Protein AF-A0A4U8ULL0-F1 (afdb_monomer)

Secondary structure (DSSP, 8-state):
-----------TT-----GGG-EEEEE-TTGGGSTTHHHHHHHTTEEEE----SS-TT-TTEEEEEE---SS--HHHHHHHHHHHHHHHHHHHHH-

Nearest PDB structures (foldseek):
  5zhq-assembly2_B  TM=8.447E-01  e=1.144E-04  Scylla paramamosain
  3jpz-assembly1_A  TM=8.401E-01  e=7.093E-04  Urechis caupo
  4wo8-assembly1_A  TM=8.373E-01  e=7.093E-04  Schistosoma mansoni
  4woe-assembly1_A  TM=8.419E-01  e=1.275E-03  Schistosoma mansoni
  3l2e-assembly1_A  TM=8.198E-01  e=3.618E-03  Namalycastis sp. ST01

Solvent-accessible surface area (backbone atoms only — not comparable to full-atom values): 6103 Å² total; per-residue (Å²): 136,85,80,85,72,79,80,79,94,74,70,89,87,62,82,73,69,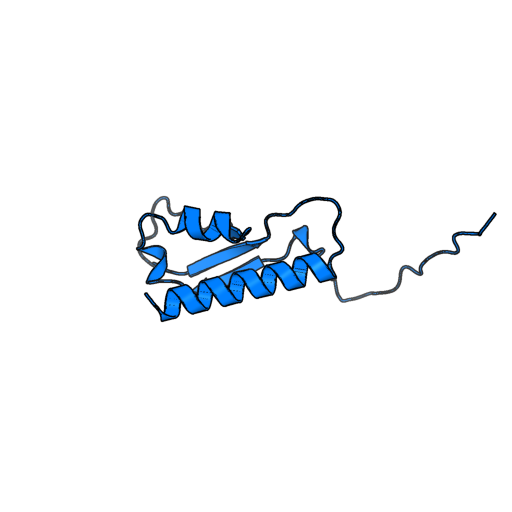54,59,82,70,46,67,49,77,47,80,41,50,60,39,60,70,41,94,54,34,71,55,54,42,45,74,54,42,35,39,82,49,90,74,84,70,87,84,64,98,80,62,84,26,66,46,35,38,25,56,59,81,67,92,92,68,54,54,67,60,50,49,52,52,44,51,56,35,52,52,53,53,50,53,49,36,76,73,92

Foldseek 3Di:
DDDPPDPDPDDPDDPPPQLQPDKDKDFQQPCLVPPCSCVLCVVLQKDWDDPDVPPDPPRNGITIIGGNDDPDDHSVVSVVSVVVSVVVSVVVSVVD

Sequence (96 aa):
MASIASIPEQLNGLQLSKAEDASVRLFIPKLAEHPEFRKIVSDLGLNIRGVHFEHADFFAGLFDFSFKQTFGRSDFETMNEFAIALEKLVEMEESA

Radius of gyration: 17.51 Å; Cα contacts (8 Å, |Δi|>4): 82; chains: 1; bounding box: 44×27×50 Å

Organism: Steinernema carpocapsae (NCBI:txid34508)

InterPro domains:
  IPR000749 ATP:guanido phosphotransferase [PTHR11547] (22-95)
  IPR014746 Glutamine synthetase/guanido kinase, catalytic domain [SSF55931] (22-96)
  IPR022414 ATP:guanido phosphotransferase, catalytic domain [PF00217] (22-95)

pLDDT: mean 73.58, std 20.52, range [33.62, 96.12]

Structure (mmCIF, N/CA/C/O backbone):
data_AF-A0A4U8ULL0-F1
#
_entry.id   AF-A0A4U8ULL0-F1
#
loop_
_atom_site.group_PDB
_atom_site.id
_atom_site.type_symbol
_atom_site.label_atom_id
_atom_site.label_alt_id
_atom_site.label_comp_id
_atom_site.label_asym_id
_atom_site.label_entity_id
_atom_site.label_seq_id
_atom_site.pdbx_PDB_ins_code
_atom_site.Cartn_x
_atom_site.Cartn_y
_atom_site.Cartn_z
_atom_site.occupancy
_atom_site.B_iso_or_equiv
_atom_site.auth_seq_id
_atom_site.auth_comp_id
_atom_site.auth_asym_id
_atom_site.auth_atom_id
_atom_site.pdbx_PDB_model_num
ATOM 1 N N . MET A 1 1 ? 28.439 0.105 -35.031 1.00 39.31 1 MET A N 1
ATOM 2 C CA . MET A 1 1 ? 28.044 -1.207 -34.480 1.00 39.31 1 MET A CA 1
ATOM 3 C C . MET A 1 1 ? 28.709 -1.362 -33.124 1.00 39.31 1 MET A C 1
ATOM 5 O O . MET A 1 1 ? 29.891 -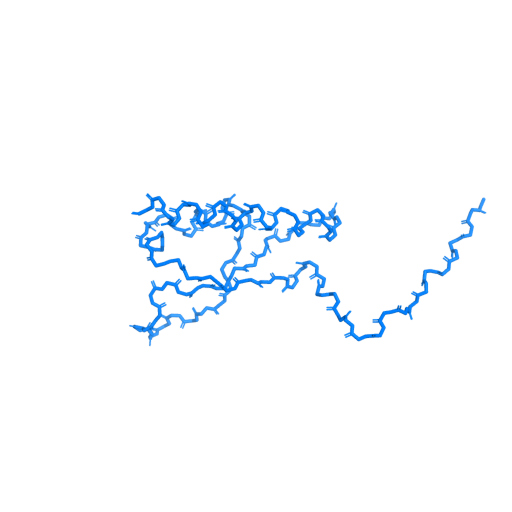1.669 -33.081 1.00 39.31 1 MET A O 1
ATOM 9 N N . ALA A 1 2 ? 28.007 -1.029 -32.039 1.00 33.62 2 ALA A N 1
ATOM 10 C CA . ALA A 1 2 ? 28.543 -1.193 -30.690 1.00 33.62 2 ALA A CA 1
ATOM 11 C C . ALA A 1 2 ? 28.178 -2.595 -30.188 1.00 33.62 2 ALA A C 1
ATOM 13 O O . ALA A 1 2 ? 27.005 -2.956 -30.135 1.00 33.62 2 ALA A O 1
ATOM 14 N N . SER A 1 3 ? 29.215 -3.380 -29.914 1.00 38.25 3 SER A N 1
ATOM 15 C CA . SER A 1 3 ? 29.158 -4.736 -29.381 1.00 38.25 3 SER A CA 1
ATOM 16 C C . SER A 1 3 ? 28.560 -4.717 -27.973 1.00 38.25 3 SER A C 1
ATOM 18 O O . SER A 1 3 ? 29.109 -4.065 -27.085 1.00 38.25 3 SER A O 1
ATOM 20 N N . ILE A 1 4 ? 27.440 -5.414 -27.770 1.00 46.06 4 ILE A N 1
ATOM 21 C CA . ILE A 1 4 ? 26.883 -5.677 -26.440 1.00 46.06 4 ILE A CA 1
ATOM 22 C C . ILE A 1 4 ? 27.719 -6.819 -25.862 1.00 46.06 4 ILE A C 1
ATOM 24 O O . ILE A 1 4 ? 27.419 -7.996 -26.047 1.00 46.06 4 ILE A O 1
ATOM 28 N N . ALA A 1 5 ? 28.843 -6.452 -25.252 1.00 41.81 5 ALA A N 1
ATOM 29 C CA . ALA A 1 5 ? 29.639 -7.368 -24.459 1.00 41.81 5 ALA A CA 1
ATOM 30 C C . ALA A 1 5 ? 28.827 -7.783 -23.223 1.00 41.81 5 ALA A C 1
ATOM 32 O O . ALA A 1 5 ? 28.297 -6.931 -22.510 1.00 41.81 5 ALA A O 1
ATOM 33 N N . SER A 1 6 ? 28.726 -9.099 -23.030 1.00 46.81 6 SER A N 1
ATOM 34 C CA . SER A 1 6 ? 28.176 -9.807 -21.874 1.00 46.81 6 SER A CA 1
ATOM 35 C C . SER A 1 6 ? 28.269 -9.030 -20.564 1.00 46.81 6 SER A C 1
ATOM 37 O O . SER A 1 6 ? 29.364 -8.776 -20.062 1.00 46.81 6 SER A O 1
ATOM 39 N N . ILE A 1 7 ? 27.115 -8.748 -19.963 1.00 49.53 7 ILE A N 1
ATOM 40 C CA . ILE A 1 7 ? 27.045 -8.445 -18.534 1.00 49.53 7 ILE A CA 1
ATOM 41 C C . ILE A 1 7 ? 27.274 -9.780 -17.802 1.00 49.53 7 ILE A C 1
ATOM 43 O O . ILE A 1 7 ? 26.560 -10.742 -18.092 1.00 49.53 7 ILE A O 1
ATOM 47 N N . PRO A 1 8 ? 28.291 -9.888 -16.928 1.00 42.66 8 PRO A N 1
ATOM 48 C CA . PRO A 1 8 ? 28.665 -11.152 -16.317 1.00 42.66 8 PRO A CA 1
ATOM 49 C C . PRO A 1 8 ? 27.605 -11.614 -15.314 1.00 42.66 8 PRO A C 1
ATOM 51 O O . PRO A 1 8 ? 27.233 -10.913 -14.375 1.00 42.66 8 PRO A O 1
ATOM 54 N N . GLU A 1 9 ? 27.162 -12.844 -15.534 1.00 51.25 9 GLU A N 1
ATOM 55 C CA . GLU A 1 9 ? 26.315 -13.676 -14.688 1.00 51.25 9 GLU A CA 1
ATOM 56 C C . GLU A 1 9 ? 27.075 -14.077 -13.412 1.00 51.25 9 GLU A C 1
ATOM 58 O O . GLU A 1 9 ? 27.549 -15.201 -13.287 1.00 51.25 9 GLU A O 1
ATOM 63 N N . GLN A 1 10 ? 27.285 -13.140 -12.479 1.00 43.50 10 GLN A N 1
ATOM 64 C CA . GLN A 1 10 ? 27.926 -13.431 -11.190 1.00 43.50 10 GLN A CA 1
ATOM 65 C C . GLN A 1 10 ? 27.377 -12.564 -10.050 1.00 43.50 10 GLN A C 1
ATOM 67 O O . GLN A 1 10 ? 28.018 -11.618 -9.607 1.00 43.50 10 GLN A O 1
ATOM 72 N N . LEU A 1 11 ? 26.225 -12.960 -9.506 1.00 41.72 11 LEU A N 1
ATOM 73 C CA . LEU A 1 11 ? 25.880 -12.725 -8.099 1.00 41.72 11 LEU A CA 1
ATOM 74 C C . LEU A 1 11 ? 25.298 -14.020 -7.518 1.00 41.72 11 LEU A C 1
ATOM 76 O O . LEU A 1 11 ? 24.104 -14.164 -7.273 1.00 41.72 11 LEU A O 1
ATOM 80 N N . ASN A 1 12 ? 26.184 -14.999 -7.328 1.00 37.88 12 ASN A N 1
ATOM 81 C CA . ASN A 1 12 ? 25.907 -16.194 -6.540 1.00 37.88 12 ASN A CA 1
ATOM 82 C C . ASN A 1 12 ? 25.616 -15.790 -5.086 1.00 37.88 12 ASN A C 1
ATOM 84 O O . ASN A 1 12 ? 26.523 -15.369 -4.371 1.00 37.88 12 ASN A O 1
ATOM 88 N N . GLY A 1 13 ? 24.370 -15.970 -4.642 1.00 34.34 13 GLY A N 1
ATOM 89 C CA . GLY A 1 13 ? 24.030 -16.080 -3.216 1.00 34.34 13 GLY A CA 1
ATOM 90 C C . GLY A 1 13 ? 23.115 -15.005 -2.630 1.00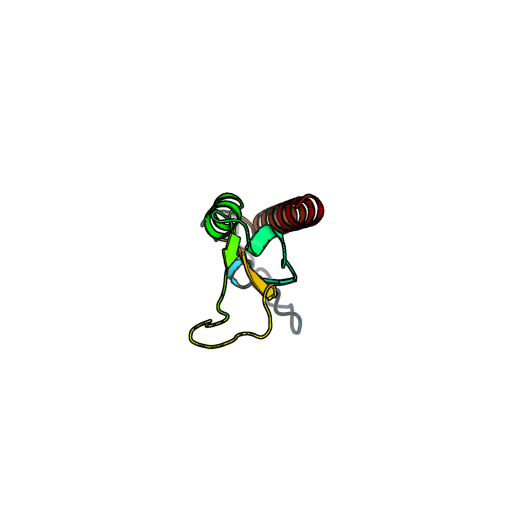 34.34 13 GLY A C 1
ATOM 91 O O . GLY A 1 13 ? 22.658 -15.175 -1.504 1.00 34.34 13 GLY A O 1
ATOM 92 N N . LEU A 1 14 ? 22.777 -13.956 -3.376 1.00 35.09 14 LEU A N 1
ATOM 93 C CA . LEU A 1 14 ? 21.691 -13.050 -3.016 1.00 35.09 14 LEU A CA 1
ATOM 94 C C . LEU A 1 14 ? 20.747 -13.009 -4.215 1.00 35.09 14 LEU A C 1
ATOM 96 O O . LEU A 1 14 ? 21.021 -12.323 -5.197 1.00 35.09 14 LEU A O 1
ATOM 100 N N . GLN A 1 15 ? 19.663 -13.787 -4.174 1.00 36.25 15 GLN A N 1
ATOM 101 C CA . GLN A 1 15 ? 18.526 -13.484 -5.038 1.00 36.25 15 GLN A CA 1
ATOM 102 C C . GLN A 1 15 ? 18.070 -12.087 -4.620 1.00 36.25 15 GLN A C 1
ATOM 104 O O . GLN A 1 15 ? 17.408 -11.931 -3.597 1.00 36.25 15 GLN A O 1
ATOM 109 N N . LEU A 1 16 ? 18.491 -11.062 -5.363 1.00 42.28 16 LEU A N 1
ATOM 110 C CA . LEU A 1 16 ? 17.754 -9.811 -5.403 1.00 42.28 16 LEU A CA 1
ATOM 111 C C . LEU A 1 16 ? 16.362 -10.238 -5.855 1.00 42.28 16 LEU A C 1
ATOM 113 O O . LEU A 1 16 ? 16.191 -10.633 -7.008 1.00 42.28 16 LEU A O 1
ATOM 117 N N . SER A 1 17 ? 15.408 -10.298 -4.928 1.00 45.75 17 SER A N 1
ATOM 118 C CA . SER A 1 17 ? 14.010 -10.474 -5.284 1.00 45.75 17 SER A CA 1
ATOM 119 C C . SER A 1 17 ? 13.714 -9.396 -6.316 1.00 45.75 17 SER A C 1
ATOM 121 O O . SER A 1 17 ? 13.829 -8.202 -6.028 1.00 45.75 17 SER A O 1
ATOM 123 N N . 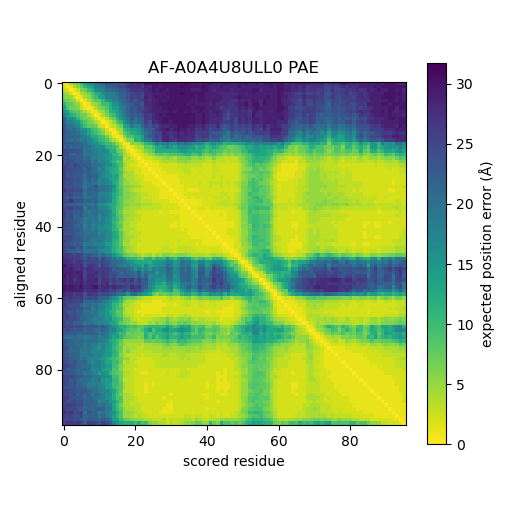LYS A 1 18 ? 13.441 -9.809 -7.556 1.00 59.41 18 LYS A N 1
ATOM 124 C CA . LYS A 1 18 ? 13.032 -8.887 -8.613 1.00 59.41 18 LYS A CA 1
ATOM 125 C C . LYS A 1 18 ? 11.874 -8.064 -8.063 1.00 59.41 18 LYS A C 1
ATOM 127 O O . LYS A 1 18 ? 11.093 -8.589 -7.264 1.00 59.41 18 LYS A O 1
ATOM 132 N N . ALA A 1 19 ? 11.760 -6.784 -8.425 1.00 62.44 19 ALA A N 1
ATOM 133 C CA . ALA A 1 19 ? 10.839 -5.908 -7.701 1.00 62.44 19 ALA A CA 1
ATOM 134 C C . ALA A 1 19 ? 9.378 -6.397 -7.699 1.00 62.44 19 ALA A C 1
ATOM 136 O O . ALA A 1 19 ? 8.597 -6.066 -6.807 1.00 62.44 19 ALA A O 1
ATOM 137 N N . GLU A 1 20 ? 9.034 -7.258 -8.657 1.00 65.56 20 GLU A N 1
ATOM 138 C CA . GLU A 1 20 ? 7.771 -7.987 -8.755 1.00 65.56 20 GLU A CA 1
ATOM 139 C C . GLU A 1 20 ? 7.404 -8.858 -7.540 1.00 65.56 20 GLU A C 1
ATOM 141 O O . GLU A 1 20 ? 6.217 -8.993 -7.218 1.00 65.56 20 GLU A O 1
ATOM 146 N N . ASP A 1 21 ? 8.395 -9.383 -6.822 1.00 73.44 21 ASP A N 1
ATOM 147 C CA . ASP A 1 21 ? 8.187 -10.307 -5.706 1.00 73.44 21 ASP A CA 1
ATOM 148 C C . ASP A 1 21 ? 8.260 -9.635 -4.334 1.00 73.44 21 ASP A C 1
ATOM 150 O O . ASP A 1 21 ? 7.983 -10.283 -3.325 1.00 73.44 21 ASP A O 1
ATOM 154 N N . ALA A 1 22 ? 8.576 -8.340 -4.272 1.00 80.19 22 ALA A N 1
ATOM 155 C CA . ALA A 1 22 ? 8.678 -7.638 -3.003 1.00 80.19 22 ALA A CA 1
ATOM 156 C C . ALA A 1 22 ? 7.340 -7.589 -2.262 1.00 80.19 22 ALA A C 1
ATOM 158 O O . ALA A 1 22 ? 6.310 -7.153 -2.795 1.00 80.19 22 ALA A O 1
ATOM 159 N N . SER A 1 23 ? 7.384 -8.013 -1.002 1.00 86.25 23 SER A N 1
ATOM 160 C CA . SER A 1 23 ? 6.296 -7.826 -0.063 1.00 86.25 23 SER A CA 1
ATOM 161 C C . SER A 1 23 ? 6.813 -7.553 1.347 1.00 86.25 23 SER A C 1
ATOM 163 O O . SER A 1 23 ? 7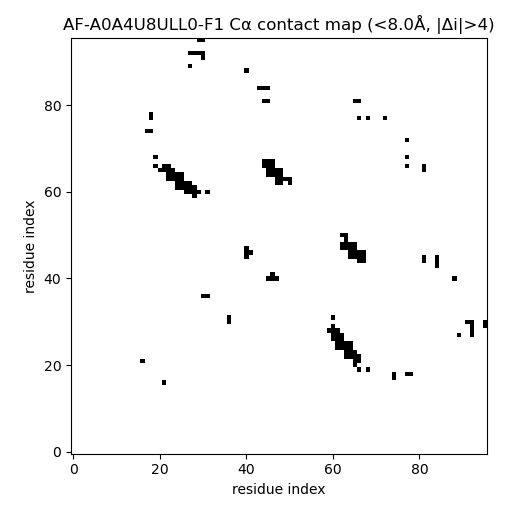.928 -7.936 1.708 1.00 86.25 23 SER A O 1
ATOM 165 N N . VAL A 1 24 ? 6.021 -6.825 2.128 1.00 87.94 24 VAL A N 1
ATOM 166 C CA . VAL A 1 24 ? 6.319 -6.464 3.513 1.00 87.94 24 VAL A CA 1
ATOM 167 C C . VAL A 1 24 ? 5.087 -6.735 4.351 1.00 87.94 24 VAL A C 1
ATOM 169 O O . VAL A 1 24 ? 3.985 -6.283 4.040 1.00 87.94 24 VAL A O 1
ATOM 172 N N . ARG A 1 25 ? 5.292 -7.445 5.459 1.00 86.94 25 ARG A N 1
ATOM 173 C CA . ARG A 1 25 ? 4.246 -7.676 6.443 1.00 86.94 25 ARG A CA 1
ATOM 174 C C . ARG A 1 25 ? 4.237 -6.552 7.471 1.00 86.94 25 ARG A C 1
ATOM 176 O O . ARG A 1 25 ? 5.230 -6.365 8.168 1.00 86.94 25 ARG A O 1
ATOM 183 N N . LEU A 1 26 ? 3.114 -5.851 7.590 1.00 87.56 26 LEU A N 1
ATOM 184 C CA . LEU A 1 26 ? 2.917 -4.783 8.569 1.00 87.56 26 LEU A CA 1
ATOM 185 C C . LEU A 1 26 ? 1.698 -5.063 9.441 1.00 87.56 26 LEU A C 1
ATOM 187 O O . LEU A 1 26 ? 0.745 -5.722 9.019 1.00 87.56 26 LEU A O 1
ATOM 191 N N . PHE A 1 27 ? 1.748 -4.539 10.661 1.00 89.06 27 PHE A N 1
ATOM 192 C CA . PHE A 1 27 ? 0.625 -4.540 11.583 1.00 89.06 27 PHE A CA 1
ATOM 193 C C . PHE A 1 27 ? -0.057 -3.164 11.547 1.00 89.06 27 PHE A C 1
ATOM 195 O O . PHE A 1 27 ? 0.519 -2.185 12.003 1.00 89.06 27 PHE A O 1
ATOM 202 N N . ILE A 1 28 ? -1.253 -3.117 10.963 1.00 88.44 28 ILE A N 1
ATOM 203 C CA . ILE A 1 28 ? -2.095 -1.950 10.672 1.00 88.44 28 ILE A CA 1
ATOM 204 C C . ILE A 1 28 ? -3.501 -2.212 11.258 1.00 88.44 28 ILE A C 1
ATOM 206 O O . ILE A 1 28 ? -4.436 -2.499 10.512 1.00 88.44 28 ILE A O 1
ATOM 210 N N . PRO A 1 29 ? -3.666 -2.281 12.591 1.00 88.44 29 PRO A N 1
ATOM 211 C CA . PRO A 1 29 ? -4.948 -2.617 13.210 1.00 88.44 29 PRO A CA 1
ATOM 212 C C . PRO A 1 29 ? -6.002 -1.511 13.093 1.00 88.44 29 PRO A C 1
ATOM 214 O O . PRO A 1 29 ? -7.170 -1.836 12.920 1.00 88.44 29 PRO A O 1
ATOM 217 N N . LYS A 1 30 ? -5.635 -0.227 13.178 1.00 90.56 30 LYS A N 1
ATOM 218 C CA . LYS A 1 30 ? -6.620 0.860 13.262 1.00 90.56 30 LYS A CA 1
ATOM 219 C C . LYS A 1 30 ? -7.146 1.269 11.893 1.00 90.56 30 LYS A C 1
ATOM 221 O O . LYS A 1 30 ? -8.350 1.293 11.658 1.00 90.56 30 LYS A O 1
ATOM 226 N N . LEU A 1 31 ? -6.247 1.552 10.954 1.00 88.88 31 LEU A N 1
ATOM 227 C CA . LEU A 1 31 ? -6.590 1.961 9.597 1.00 88.88 31 LEU A CA 1
ATOM 228 C C . LEU A 1 31 ? -7.326 0.839 8.855 1.00 88.88 31 LEU A C 1
ATOM 230 O O . LEU A 1 31 ? -8.131 1.120 7.970 1.00 88.88 31 LEU A O 1
ATOM 234 N N . ALA A 1 32 ? -7.111 -0.422 9.244 1.00 87.19 32 ALA A N 1
ATOM 235 C CA . ALA A 1 32 ? -7.856 -1.557 8.711 1.00 87.19 32 ALA A CA 1
ATOM 236 C C . ALA A 1 32 ? -9.346 -1.568 9.082 1.00 87.19 32 ALA A C 1
ATOM 238 O O . ALA A 1 32 ? -10.135 -2.165 8.348 1.00 87.19 32 ALA A O 1
ATOM 239 N N . GLU A 1 33 ? -9.750 -0.893 10.162 1.00 87.62 33 GLU A N 1
ATOM 240 C CA . GLU A 1 33 ? -11.163 -0.708 10.517 1.00 87.62 33 GLU A CA 1
ATOM 241 C C . GLU A 1 33 ? -11.849 0.340 9.622 1.00 87.62 33 GLU A C 1
ATOM 243 O O . GLU A 1 33 ? -13.080 0.390 9.548 1.00 87.62 33 GLU A O 1
ATOM 248 N N . HIS A 1 34 ? -11.076 1.163 8.898 1.00 86.75 34 HIS A N 1
ATOM 249 C CA . HIS A 1 34 ? -11.627 2.176 8.006 1.00 86.75 34 HIS A CA 1
ATOM 250 C C . HIS A 1 34 ? -12.380 1.516 6.833 1.00 86.75 34 HIS A C 1
ATOM 252 O O . HIS A 1 34 ? -11.814 0.672 6.128 1.00 86.75 34 HIS A O 1
ATOM 258 N N . PRO A 1 35 ? -13.624 1.935 6.522 1.00 86.56 35 PRO A N 1
ATOM 259 C CA . PRO A 1 35 ? -14.438 1.301 5.479 1.00 86.56 35 PRO A CA 1
ATOM 260 C C . PRO A 1 35 ? -13.792 1.365 4.086 1.00 86.56 35 PRO A C 1
ATOM 262 O O . PRO A 1 35 ? -14.036 0.508 3.239 1.00 86.56 35 PRO A O 1
ATOM 265 N N . GLU A 1 36 ? -12.933 2.359 3.851 1.00 89.12 36 GLU A N 1
ATOM 266 C CA . GLU A 1 36 ? -12.201 2.528 2.592 1.00 89.12 36 GLU A CA 1
ATOM 267 C C . GLU A 1 36 ? -10.766 1.979 2.620 1.00 89.12 36 GLU A C 1
ATOM 269 O O . GLU A 1 36 ? -10.011 2.234 1.685 1.00 89.12 36 GLU A O 1
ATOM 274 N N . PHE A 1 37 ? -10.361 1.217 3.641 1.00 88.69 37 PHE A N 1
ATOM 275 C CA . PHE A 1 37 ? -8.982 0.728 3.796 1.00 88.69 37 PHE A CA 1
ATOM 276 C C . PHE A 1 37 ? -8.406 0.103 2.516 1.00 88.69 37 PHE A C 1
ATOM 278 O O . PHE A 1 37 ? -7.340 0.486 2.037 1.00 88.69 37 PHE A O 1
ATOM 285 N N . ARG A 1 38 ? -9.153 -0.811 1.886 1.00 87.44 38 ARG A N 1
ATOM 286 C CA . ARG A 1 38 ? -8.728 -1.461 0.632 1.00 87.44 38 ARG A CA 1
ATOM 287 C C . ARG A 1 38 ? -8.544 -0.469 -0.518 1.00 87.44 38 ARG A C 1
ATOM 289 O O . ARG A 1 38 ? -7.667 -0.670 -1.355 1.00 87.44 38 ARG A O 1
ATOM 296 N N . LYS A 1 39 ? -9.366 0.583 -0.565 1.00 90.50 39 LYS A N 1
ATOM 297 C CA . LYS A 1 39 ? -9.262 1.645 -1.567 1.00 90.50 39 LYS A CA 1
ATOM 298 C C . LYS A 1 39 ? -8.017 2.494 -1.312 1.00 90.50 39 LYS A C 1
ATOM 300 O O . LYS A 1 39 ? -7.257 2.702 -2.247 1.00 90.50 39 LYS A O 1
ATOM 305 N N . ILE A 1 40 ? -7.765 2.887 -0.062 1.00 92.19 40 ILE A N 1
ATOM 306 C CA . ILE A 1 40 ? -6.561 3.629 0.348 1.00 92.19 40 ILE A CA 1
ATOM 307 C C . ILE A 1 40 ? -5.297 2.867 -0.069 1.00 92.19 40 ILE A C 1
ATOM 309 O O . ILE A 1 40 ? -4.436 3.420 -0.747 1.00 92.19 40 ILE A O 1
ATOM 313 N N . VAL A 1 41 ? -5.217 1.573 0.256 1.00 91.75 41 VAL A N 1
ATOM 314 C CA . VAL A 1 41 ? -4.077 0.716 -0.109 1.00 91.75 41 VAL A CA 1
ATOM 315 C C . VAL A 1 41 ? -3.905 0.634 -1.634 1.00 91.75 41 VAL A C 1
ATOM 317 O O . VAL A 1 41 ? -2.795 0.796 -2.139 1.00 91.75 41 VAL A O 1
ATOM 320 N N . SER A 1 42 ? -4.995 0.451 -2.385 1.00 91.31 42 SER A N 1
ATO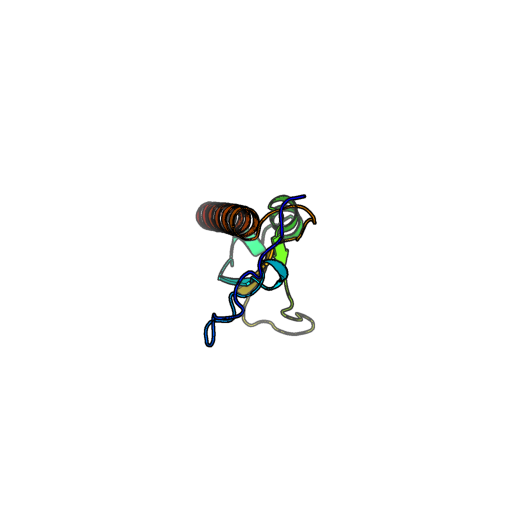M 321 C CA . SER A 1 42 ? -4.952 0.427 -3.855 1.00 91.31 42 SER A CA 1
ATOM 322 C C . SER A 1 42 ? -4.516 1.767 -4.461 1.00 91.31 42 SER A C 1
ATOM 324 O O . SER A 1 42 ? -3.777 1.776 -5.447 1.00 91.31 42 SER A O 1
ATOM 326 N N . ASP A 1 43 ? -4.967 2.890 -3.901 1.00 93.62 43 ASP A N 1
ATOM 327 C CA . ASP A 1 43 ? -4.630 4.241 -4.369 1.00 93.62 43 ASP A CA 1
ATOM 328 C C . ASP A 1 43 ? -3.153 4.581 -4.105 1.00 93.62 43 ASP A C 1
ATOM 330 O O . ASP A 1 43 ? -2.540 5.314 -4.879 1.00 93.62 43 ASP A O 1
ATOM 334 N N . LEU A 1 44 ? -2.550 3.984 -3.069 1.00 92.88 44 LEU A N 1
ATOM 335 C CA . LEU A 1 44 ? -1.107 4.034 -2.805 1.00 92.88 44 LEU A CA 1
ATOM 336 C C . LEU A 1 44 ? -0.280 3.133 -3.744 1.00 92.88 44 LEU A C 1
ATOM 338 O O . LEU A 1 44 ? 0.942 3.089 -3.630 1.00 92.88 44 LEU A O 1
ATOM 342 N N . GLY A 1 45 ? -0.915 2.412 -4.674 1.00 90.94 45 GLY A N 1
ATOM 343 C CA . GLY A 1 45 ? -0.225 1.490 -5.578 1.00 90.94 45 GLY A CA 1
ATOM 344 C C . GLY A 1 45 ? 0.200 0.183 -4.906 1.00 90.94 45 GLY A C 1
ATOM 345 O O . GLY A 1 45 ? 1.093 -0.503 -5.399 1.00 90.94 45 GLY A O 1
ATOM 346 N N . LEU A 1 46 ? -0.435 -0.179 -3.790 1.00 91.38 46 LEU A N 1
ATOM 347 C CA . LEU A 1 46 ? -0.172 -1.406 -3.049 1.00 91.38 46 LEU A CA 1
ATOM 348 C C . LEU A 1 46 ? -1.269 -2.451 -3.305 1.00 91.38 46 LEU A C 1
ATOM 350 O O . LEU A 1 46 ? -2.417 -2.137 -3.611 1.00 91.38 46 LEU A O 1
ATOM 354 N N . ASN A 1 47 ? -0.913 -3.719 -3.131 1.00 88.69 47 ASN A N 1
ATOM 355 C CA . ASN A 1 47 ? -1.810 -4.867 -3.145 1.00 88.69 47 ASN A CA 1
ATOM 356 C C . ASN A 1 47 ? -1.672 -5.632 -1.827 1.00 88.69 47 ASN A C 1
ATOM 358 O O . ASN A 1 47 ? -0.556 -5.901 -1.386 1.00 88.69 47 ASN A O 1
ATOM 362 N N . ILE A 1 48 ? -2.793 -6.062 -1.252 1.00 87.00 48 ILE A N 1
ATOM 363 C CA . ILE A 1 48 ? -2.810 -6.947 -0.081 1.00 87.00 48 ILE A CA 1
ATOM 364 C C . ILE A 1 48 ? -2.740 -8.394 -0.583 1.00 87.00 48 ILE A C 1
ATOM 366 O O . ILE A 1 48 ? -3.665 -8.861 -1.252 1.00 87.00 48 ILE A O 1
ATOM 370 N N . ARG A 1 49 ? -1.641 -9.098 -0.292 1.00 77.62 49 ARG A N 1
ATOM 371 C CA . ARG A 1 49 ? -1.477 -10.532 -0.568 1.00 77.62 49 ARG A CA 1
ATOM 372 C C . ARG A 1 49 ? -2.046 -11.351 0.590 1.00 77.62 49 ARG A C 1
ATOM 374 O O . ARG A 1 49 ? -2.162 -10.879 1.717 1.00 77.62 49 ARG A O 1
ATOM 381 N N . GLY A 1 50 ? -2.489 -12.562 0.258 1.00 60.75 50 GLY A N 1
ATOM 382 C CA . GLY A 1 50 ? -3.369 -13.379 1.084 1.00 60.75 50 GLY A CA 1
ATOM 383 C C . GLY A 1 50 ? -2.978 -13.486 2.559 1.00 60.75 50 GLY A C 1
ATOM 384 O O . GLY A 1 50 ? -1.936 -14.027 2.908 1.00 60.75 50 GLY A O 1
ATOM 385 N N . VAL A 1 51 ? -3.930 -13.117 3.412 1.00 50.72 51 VAL A N 1
ATOM 386 C CA . VAL A 1 51 ? -4.323 -13.954 4.546 1.00 50.72 51 VAL A CA 1
ATOM 387 C C . VAL A 1 51 ? -5.789 -14.292 4.265 1.00 50.72 51 VAL A C 1
ATOM 389 O O . VAL A 1 51 ? -6.618 -13.398 4.113 1.00 50.72 51 VAL A O 1
ATOM 392 N N . HIS A 1 52 ? -6.097 -15.562 4.003 1.00 49.00 52 HIS A N 1
ATOM 393 C CA . HIS A 1 52 ? -7.455 -16.010 3.685 1.00 49.00 52 HIS A CA 1
ATOM 394 C C . HIS A 1 52 ? -8.298 -15.911 4.969 1.00 49.00 52 HIS A C 1
ATOM 396 O O . HIS A 1 52 ? -8.109 -16.690 5.898 1.00 49.00 52 HIS A O 1
ATOM 402 N N . PHE A 1 53 ? -9.188 -14.920 5.041 1.00 46.34 53 PHE A N 1
ATOM 403 C CA . PHE A 1 53 ? -10.035 -14.626 6.206 1.00 46.34 53 PHE A CA 1
ATOM 404 C C . PHE A 1 53 ? -11.367 -15.381 6.176 1.00 46.34 53 PHE A C 1
ATOM 406 O O . PHE A 1 53 ? -12.378 -14.841 6.613 1.00 46.34 53 PHE A O 1
ATOM 413 N N . GLU A 1 54 ? -11.422 -16.604 5.641 1.00 40.72 54 GLU A N 1
ATOM 414 C CA . GLU A 1 54 ? -12.718 -17.286 5.616 1.00 40.72 54 GLU A CA 1
ATOM 415 C C . GLU A 1 54 ? -13.197 -17.647 7.028 1.00 40.72 54 GLU A C 1
ATOM 417 O O . GLU A 1 54 ? -14.395 -17.564 7.244 1.00 40.72 54 GLU A O 1
ATOM 422 N N . HIS A 1 55 ? -12.314 -17.867 8.021 1.00 42.53 55 HIS A N 1
ATOM 423 C CA . HIS A 1 55 ? -12.694 -18.031 9.442 1.00 42.53 55 HIS A CA 1
ATOM 424 C C . HIS A 1 55 ? -11.527 -17.786 10.438 1.00 42.53 55 HIS A C 1
ATOM 426 O O . HIS A 1 55 ? -11.101 -18.724 11.111 1.00 42.53 55 HIS A O 1
ATOM 432 N N . ALA A 1 56 ? -10.955 -16.579 10.557 1.00 41.09 56 ALA A N 1
ATOM 433 C CA . ALA A 1 56 ? -9.827 -16.365 11.485 1.00 41.09 56 ALA A CA 1
ATOM 434 C C . ALA A 1 56 ? -9.911 -15.056 12.287 1.00 41.09 56 ALA A C 1
ATOM 436 O O . ALA A 1 56 ? -9.294 -14.049 11.947 1.00 41.09 56 ALA A O 1
ATOM 437 N N . ASP A 1 57 ? -10.620 -15.130 13.410 1.00 41.47 57 ASP A N 1
ATOM 438 C CA . ASP A 1 57 ? -10.788 -14.108 14.452 1.00 41.47 57 ASP A CA 1
ATOM 439 C C . ASP A 1 57 ? -9.503 -13.686 15.214 1.00 41.47 57 ASP A C 1
ATOM 441 O O . ASP A 1 57 ? -9.620 -13.153 16.311 1.00 41.47 57 ASP A O 1
ATOM 445 N N . PHE A 1 58 ? -8.265 -13.904 14.734 1.00 43.66 58 PHE A N 1
ATOM 446 C CA . PHE A 1 58 ? -7.096 -13.769 15.639 1.00 43.66 58 PHE A CA 1
ATOM 447 C C . PHE A 1 58 ? -5.813 -13.071 15.156 1.00 43.66 58 PHE A C 1
ATOM 449 O O . PHE A 1 58 ? -4.821 -13.103 15.876 1.00 43.66 58 PHE A O 1
ATOM 456 N N . PHE A 1 59 ? -5.822 -12.333 14.039 1.00 49.69 59 PHE A N 1
ATOM 457 C CA . PHE A 1 59 ? -4.812 -11.283 13.783 1.00 49.69 59 PHE A CA 1
ATOM 458 C C . PHE A 1 59 ? -5.450 -10.084 13.056 1.00 49.69 59 PHE A C 1
ATOM 460 O O . PHE A 1 59 ? -5.218 -9.870 11.869 1.00 49.69 59 PHE A O 1
ATOM 467 N N . ALA A 1 60 ? -6.266 -9.303 13.775 1.00 66.94 60 ALA A N 1
ATOM 468 C CA . ALA A 1 60 ? -7.124 -8.212 13.275 1.00 66.94 60 ALA A CA 1
ATOM 469 C C . ALA A 1 60 ? -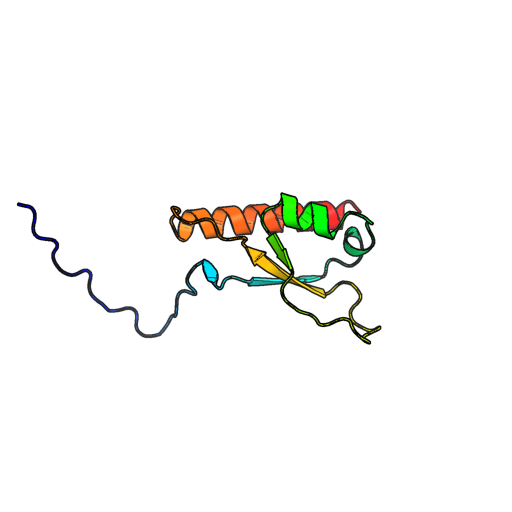6.401 -6.977 12.677 1.00 66.94 60 ALA A C 1
ATOM 471 O O . ALA A 1 60 ? -6.979 -5.905 12.578 1.00 66.94 60 ALA A O 1
ATOM 472 N N . GLY A 1 61 ? -5.139 -7.108 12.276 1.00 75.25 61 GLY A N 1
ATOM 473 C CA . GLY A 1 61 ? -4.357 -5.999 11.735 1.00 75.25 61 GLY A CA 1
ATOM 474 C C . GLY A 1 61 ? -3.105 -6.417 10.977 1.00 75.25 61 GLY A C 1
ATOM 475 O O . GLY A 1 61 ? -2.344 -5.556 10.570 1.00 75.25 61 GLY A O 1
ATOM 476 N N . LEU A 1 62 ? -2.821 -7.711 10.804 1.00 84.50 62 LEU A N 1
ATOM 477 C CA . LEU A 1 62 ? -1.583 -8.150 10.156 1.00 84.50 62 LEU A CA 1
ATOM 478 C C . LEU A 1 62 ? -1.821 -8.393 8.664 1.00 84.50 62 LEU A C 1
ATOM 480 O O . LEU A 1 62 ? -2.573 -9.293 8.295 1.00 84.50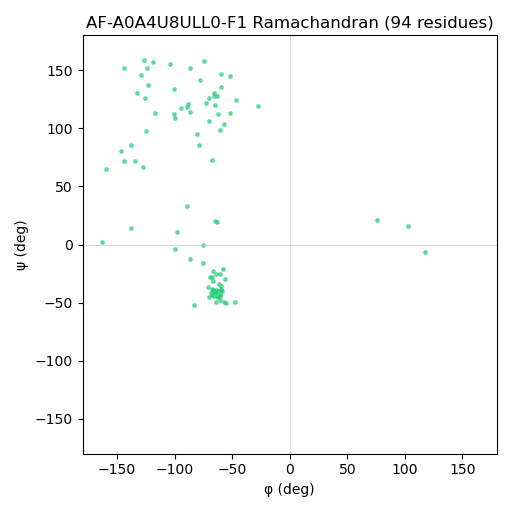 62 LEU A O 1
ATOM 484 N N . PHE A 1 63 ? -1.140 -7.631 7.812 1.00 84.88 63 PHE A N 1
ATOM 485 C CA . PHE A 1 63 ? -1.306 -7.694 6.361 1.00 84.88 63 PHE A CA 1
ATOM 486 C C . PHE A 1 63 ? 0.038 -7.833 5.659 1.00 84.88 63 PHE A C 1
ATOM 488 O O . PHE A 1 63 ? 1.042 -7.287 6.112 1.00 84.88 63 PHE A O 1
ATOM 495 N N . ASP A 1 64 ? 0.047 -8.560 4.545 1.00 86.75 64 ASP A N 1
ATOM 496 C CA . ASP A 1 64 ? 1.190 -8.657 3.641 1.00 86.75 64 ASP A CA 1
ATOM 497 C C . ASP A 1 64 ? 0.954 -7.740 2.435 1.00 86.75 64 ASP A C 1
ATOM 499 O O . ASP A 1 64 ? 0.034 -7.959 1.643 1.00 86.75 64 ASP A O 1
ATOM 503 N N . PHE A 1 65 ? 1.748 -6.680 2.322 1.00 88.62 65 PHE A N 1
ATOM 504 C CA . PHE A 1 65 ? 1.634 -5.676 1.272 1.00 88.62 65 PHE A CA 1
ATOM 505 C C . PHE A 1 65 ? 2.668 -5.928 0.193 1.00 88.62 65 PHE A C 1
ATOM 507 O O . PHE A 1 65 ? 3.842 -6.104 0.483 1.00 88.62 65 PHE A O 1
ATOM 514 N N . SER A 1 66 ? 2.247 -5.869 -1.061 1.00 88.81 66 SER A N 1
ATOM 515 C CA . SER A 1 66 ? 3.129 -5.934 -2.226 1.00 88.81 66 SER A CA 1
ATOM 516 C C . SER A 1 66 ? 2.884 -4.755 -3.147 1.00 88.81 66 SER A C 1
ATOM 518 O O . SER A 1 66 ? 1.806 -4.163 -3.123 1.00 88.81 66 SER A O 1
ATOM 520 N N . PHE A 1 67 ? 3.858 -4.424 -3.986 1.00 86.81 67 PHE A N 1
ATOM 521 C CA . PHE A 1 67 ? 3.694 -3.341 -4.945 1.00 86.81 67 PHE A CA 1
ATOM 522 C C . PHE A 1 67 ? 2.851 -3.771 -6.153 1.00 86.81 67 PHE A C 1
ATOM 524 O O . PHE A 1 67 ? 2.964 -4.890 -6.665 1.00 86.81 67 PHE A O 1
ATOM 531 N N . LYS A 1 68 ? 2.003 -2.868 -6.647 1.00 82.06 68 LYS A N 1
ATOM 532 C CA . LYS A 1 68 ? 1.270 -3.047 -7.899 1.00 82.06 68 LYS A CA 1
ATOM 533 C C . LYS A 1 68 ? 2.194 -2.709 -9.066 1.00 82.06 68 LYS A C 1
ATOM 535 O O . LYS A 1 68 ? 2.343 -1.556 -9.458 1.00 82.06 68 LYS A O 1
ATOM 540 N N . GLN A 1 69 ? 2.822 -3.742 -9.619 1.00 68.56 69 GLN A N 1
ATOM 541 C CA . GLN A 1 69 ? 3.764 -3.601 -10.727 1.00 68.56 69 GLN A CA 1
ATOM 542 C C . GLN A 1 69 ? 3.122 -2.960 -11.961 1.00 68.56 69 GLN A C 1
ATOM 544 O O . GLN A 1 69 ? 2.034 -3.346 -12.391 1.00 68.56 69 GLN A O 1
ATOM 549 N N . THR A 1 70 ? 3.846 -2.014 -12.559 1.00 62.62 70 THR A N 1
ATOM 550 C CA . THR A 1 70 ? 3.557 -1.460 -13.885 1.00 62.62 70 THR A CA 1
ATOM 551 C C . THR A 1 70 ? 4.819 -1.610 -14.728 1.00 62.62 70 THR A C 1
ATOM 553 O O . THR A 1 70 ? 5.898 -1.208 -14.299 1.00 62.62 70 THR A O 1
ATOM 556 N N . PHE A 1 71 ? 4.706 -2.227 -15.906 1.00 68.06 71 PHE A N 1
ATOM 557 C CA . PHE A 1 71 ? 5.851 -2.450 -16.793 1.00 68.06 71 PHE A CA 1
ATOM 558 C C . PHE A 1 71 ? 6.519 -1.125 -17.200 1.00 68.06 71 PHE A C 1
ATOM 560 O O . PHE A 1 71 ? 5.837 -0.122 -17.404 1.00 68.06 71 PHE A O 1
ATOM 567 N N . GLY A 1 72 ? 7.845 -1.142 -17.381 1.00 71.44 72 GLY A N 1
ATOM 568 C CA . GLY A 1 72 ? 8.606 -0.006 -17.920 1.00 71.44 72 GLY A CA 1
ATOM 569 C C . GLY A 1 72 ? 9.380 0.835 -16.899 1.00 71.44 72 GLY A C 1
ATOM 570 O O . GLY A 1 72 ? 9.795 1.937 -17.243 1.00 71.44 72 GLY A O 1
ATOM 571 N N . ARG A 1 73 ? 9.589 0.336 -15.675 1.00 71.69 73 ARG A N 1
ATOM 572 C CA . ARG A 1 73 ? 10.405 0.978 -14.629 1.00 71.69 73 ARG A CA 1
ATOM 573 C C . ARG A 1 73 ? 11.590 0.106 -14.233 1.00 71.69 73 ARG A C 1
ATOM 575 O O . ARG A 1 73 ? 11.552 -1.110 -14.421 1.00 71.69 73 ARG A O 1
ATOM 582 N N . SER A 1 74 ? 12.631 0.724 -13.685 1.00 82.56 74 SER A N 1
ATOM 583 C CA . SER A 1 74 ? 13.738 -0.006 -13.062 1.00 82.56 74 SER A CA 1
ATOM 584 C C . SER A 1 74 ? 13.335 -0.577 -11.697 1.00 82.56 74 SER A C 1
ATOM 586 O O . SER A 1 74 ? 12.422 -0.069 -11.036 1.00 82.56 74 SER A O 1
ATOM 588 N N . ASP A 1 75 ? 14.045 -1.611 -11.235 1.00 81.38 75 ASP A N 1
ATOM 589 C CA . ASP A 1 75 ? 13.830 -2.174 -9.894 1.00 81.38 75 ASP A CA 1
ATOM 590 C C . ASP A 1 75 ? 14.058 -1.125 -8.794 1.00 81.38 75 ASP A C 1
ATOM 592 O O . ASP A 1 75 ? 13.324 -1.096 -7.811 1.00 81.38 75 ASP A O 1
ATOM 596 N N . PHE A 1 76 ? 15.030 -0.222 -8.976 1.00 83.38 76 PHE A N 1
ATOM 597 C CA . PHE A 1 76 ? 15.329 0.839 -8.011 1.00 83.38 76 PHE A CA 1
ATOM 598 C C . PHE A 1 76 ? 14.166 1.823 -7.850 1.00 83.38 76 PHE A C 1
ATOM 600 O O . PHE A 1 76 ? 13.738 2.092 -6.730 1.00 83.38 76 PHE A O 1
ATOM 607 N N . GLU A 1 77 ? 13.627 2.335 -8.959 1.00 83.19 77 GLU A N 1
ATOM 608 C CA . GLU A 1 77 ? 12.475 3.248 -8.936 1.00 83.19 77 GLU A CA 1
ATOM 609 C C . GLU A 1 77 ? 11.260 2.575 -8.300 1.00 83.19 77 GLU A C 1
ATOM 611 O O . GLU A 1 77 ? 10.586 3.162 -7.458 1.00 83.19 77 GLU A O 1
ATOM 616 N N . THR A 1 78 ? 11.030 1.314 -8.658 1.00 82.88 78 THR A N 1
ATOM 617 C CA . THR A 1 78 ? 9.921 0.515 -8.140 1.00 82.88 78 THR A CA 1
ATOM 618 C C . THR A 1 78 ? 10.036 0.302 -6.630 1.00 82.88 78 THR A C 1
ATOM 620 O O . THR A 1 78 ? 9.060 0.479 -5.907 1.00 82.88 78 THR A O 1
ATOM 623 N N . MET A 1 79 ? 11.231 -0.022 -6.130 1.00 85.50 79 MET A N 1
ATOM 624 C CA . MET A 1 79 ? 11.482 -0.187 -4.695 1.00 85.50 79 MET A CA 1
ATOM 625 C C . MET A 1 79 ? 11.366 1.123 -3.921 1.00 85.50 79 MET A C 1
ATOM 627 O O . MET A 1 79 ? 10.837 1.133 -2.813 1.00 85.50 79 MET A O 1
ATOM 631 N N . ASN A 1 80 ? 11.823 2.231 -4.503 1.00 88.56 80 ASN A N 1
ATOM 632 C CA . ASN A 1 80 ? 11.699 3.547 -3.889 1.00 88.56 80 ASN A CA 1
ATOM 633 C C . ASN A 1 80 ? 10.228 3.986 -3.782 1.00 88.56 80 ASN A C 1
ATOM 635 O O . ASN A 1 80 ? 9.795 4.440 -2.727 1.00 88.56 80 ASN A O 1
ATOM 639 N N . GLU A 1 81 ? 9.433 3.801 -4.842 1.00 88.88 81 GLU A N 1
ATOM 640 C CA . GLU A 1 81 ? 7.986 4.053 -4.801 1.00 88.88 81 GLU A CA 1
ATOM 641 C C . GLU A 1 81 ? 7.274 3.144 -3.790 1.00 88.88 81 GLU A C 1
ATOM 643 O O . GLU A 1 81 ? 6.402 3.611 -3.055 1.00 88.88 81 GLU A O 1
ATOM 648 N N . PHE A 1 82 ? 7.670 1.870 -3.710 1.00 90.19 82 PHE A N 1
ATOM 649 C CA . PHE A 1 82 ? 7.131 0.931 -2.730 1.00 90.19 82 PHE A CA 1
ATOM 650 C C . PHE A 1 82 ? 7.423 1.376 -1.290 1.00 90.19 82 PHE A C 1
ATOM 652 O O . PHE A 1 82 ? 6.509 1.390 -0.469 1.00 90.19 82 PHE A O 1
ATOM 659 N N . ALA A 1 83 ? 8.652 1.811 -0.994 1.00 91.12 83 ALA A N 1
ATOM 660 C CA . ALA A 1 83 ? 9.019 2.337 0.321 1.00 91.12 83 ALA A CA 1
ATOM 661 C C . ALA A 1 83 ? 8.192 3.579 0.697 1.00 91.12 83 ALA A C 1
ATOM 663 O O . ALA A 1 83 ? 7.584 3.604 1.763 1.00 91.12 83 ALA A O 1
ATOM 664 N N . ILE A 1 84 ? 8.073 4.553 -0.214 1.00 93.56 84 ILE A N 1
ATOM 665 C CA . ILE A 1 84 ? 7.274 5.774 0.002 1.00 93.56 84 ILE A CA 1
ATOM 666 C C . ILE A 1 84 ? 5.795 5.439 0.258 1.00 93.56 84 ILE A C 1
ATOM 668 O O . ILE A 1 84 ? 5.133 6.083 1.072 1.00 93.56 84 ILE A O 1
ATOM 672 N N . ALA A 1 85 ? 5.245 4.446 -0.447 1.00 93.12 85 ALA A N 1
ATOM 673 C CA . ALA A 1 85 ? 3.866 4.010 -0.243 1.00 93.12 85 ALA A CA 1
ATOM 674 C C . ALA A 1 85 ? 3.657 3.367 1.140 1.00 93.12 85 ALA A C 1
ATOM 676 O O . ALA A 1 85 ? 2.633 3.618 1.776 1.00 93.12 85 ALA A O 1
ATOM 677 N N . LEU A 1 86 ? 4.623 2.574 1.618 1.00 93.25 86 LEU A N 1
ATOM 678 C CA . LEU A 1 86 ? 4.585 1.970 2.953 1.00 93.25 86 LEU A CA 1
ATOM 679 C C . LEU A 1 86 ? 4.728 3.020 4.063 1.00 93.25 86 LEU A C 1
ATOM 681 O O . LEU A 1 86 ? 3.990 2.951 5.040 1.00 93.25 86 LEU A O 1
ATOM 685 N N . GLU A 1 87 ? 5.615 4.005 3.904 1.00 95.38 87 GLU A N 1
ATOM 686 C CA . GLU A 1 87 ? 5.771 5.113 4.861 1.00 95.38 87 GLU A CA 1
ATOM 687 C C . GLU A 1 87 ? 4.449 5.862 5.057 1.00 95.38 87 GLU A C 1
ATOM 689 O O . GLU A 1 87 ? 3.970 5.987 6.181 1.00 95.38 87 GLU A O 1
ATOM 694 N N . LYS A 1 88 ? 3.784 6.245 3.961 1.00 95.44 88 LYS A N 1
ATOM 695 C CA . LYS A 1 88 ? 2.463 6.894 4.018 1.00 95.44 88 LYS A CA 1
ATOM 696 C C . LYS A 1 88 ? 1.406 6.033 4.698 1.00 95.44 88 LYS A C 1
ATOM 698 O O . LYS A 1 88 ? 0.548 6.555 5.403 1.00 95.44 88 LYS A O 1
ATOM 703 N N . LEU A 1 89 ? 1.435 4.721 4.465 1.00 93.62 89 LEU A N 1
ATOM 704 C CA . LEU A 1 89 ? 0.494 3.799 5.095 1.00 93.62 89 LEU A CA 1
ATOM 705 C C . LEU A 1 89 ? 0.689 3.763 6.619 1.00 93.62 89 LEU A C 1
ATOM 707 O O . LEU A 1 89 ? -0.295 3.756 7.356 1.00 93.62 89 LEU A O 1
ATOM 711 N N . VAL A 1 90 ? 1.941 3.775 7.084 1.00 93.56 90 VAL A N 1
ATOM 712 C CA . VAL A 1 90 ? 2.280 3.830 8.513 1.00 93.56 90 VAL A CA 1
ATOM 713 C C . VAL A 1 90 ? 1.883 5.176 9.122 1.00 93.56 90 VAL A C 1
ATOM 715 O O . VAL A 1 90 ? 1.256 5.193 10.175 1.00 93.56 90 VAL A O 1
ATOM 718 N N . GLU A 1 91 ? 2.145 6.294 8.445 1.00 96.12 91 GLU A N 1
ATOM 719 C CA . G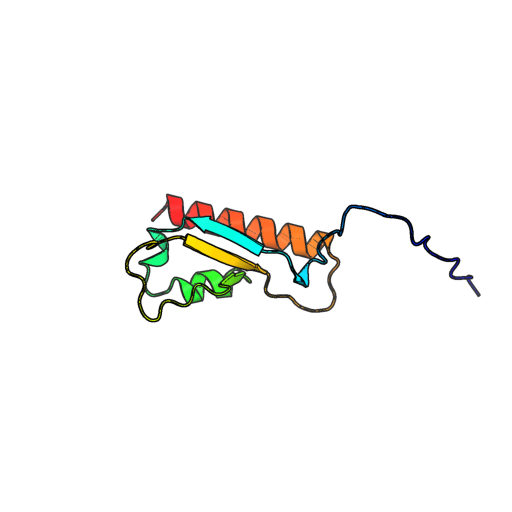LU A 1 91 ? 1.715 7.625 8.907 1.00 96.12 91 GLU A CA 1
ATOM 720 C C . GLU A 1 91 ? 0.187 7.717 9.080 1.00 96.12 91 GLU A C 1
ATOM 722 O O . GLU A 1 91 ? -0.314 8.307 10.044 1.00 96.12 91 GLU A O 1
ATOM 727 N N . MET A 1 92 ? -0.571 7.116 8.155 1.00 94.25 92 MET A N 1
ATOM 728 C CA . MET A 1 92 ? -2.033 7.041 8.239 1.00 94.25 92 MET A CA 1
ATOM 729 C C . MET A 1 92 ? -2.507 6.170 9.408 1.00 94.25 92 MET A C 1
ATOM 731 O O . MET A 1 92 ? -3.472 6.538 10.068 1.00 94.25 92 MET A O 1
ATOM 735 N N . GLU A 1 93 ? -1.836 5.048 9.682 1.00 93.38 93 GLU A N 1
ATOM 736 C CA . GLU A 1 93 ? -2.110 4.196 10.850 1.00 93.38 93 GLU A CA 1
ATOM 737 C C . GLU A 1 93 ? -1.829 4.921 12.174 1.00 93.38 93 GLU A C 1
ATOM 739 O O . GLU A 1 93 ? -2.599 4.805 13.127 1.00 93.38 93 GLU A O 1
ATOM 744 N N . GLU A 1 94 ? -0.746 5.694 12.251 1.00 93.44 94 GLU A N 1
ATOM 745 C CA . GLU A 1 94 ? -0.417 6.482 13.444 1.00 93.44 94 GLU A CA 1
ATOM 746 C C . GLU A 1 94 ? -1.431 7.606 13.699 1.00 93.44 94 GLU A C 1
ATOM 748 O O . GLU A 1 94 ? -1.695 7.944 14.856 1.00 93.44 94 GLU A O 1
ATOM 753 N N . SER A 1 95 ? -2.013 8.152 12.628 1.00 92.44 95 SER A N 1
ATOM 754 C CA . SER A 1 95 ? -2.994 9.244 12.673 1.00 92.44 95 SER A CA 1
ATOM 755 C C . SER A 1 95 ? -4.449 8.785 12.855 1.00 92.44 95 SER A C 1
ATOM 757 O O . SER A 1 95 ? -5.312 9.632 13.097 1.00 92.44 95 SER A O 1
ATOM 759 N N . ALA A 1 96 ? -4.725 7.485 12.705 1.00 83.50 96 ALA A N 1
ATOM 760 C CA . ALA A 1 96 ? -6.029 6.859 12.935 1.00 83.50 96 ALA A CA 1
ATOM 761 C C . ALA A 1 96 ? -6.287 6.601 14.432 1.00 83.50 96 ALA A C 1
ATOM 763 O O . ALA A 1 96 ? -7.467 6.697 14.833 1.00 83.50 96 ALA A O 1
#

Mean predicted aligned error: 11.06 Å